Protein AF-A0A8D8MG11-F1 (afdb_monomer_lite)

Secondary structure (DSSP, 8-state):
---------------------------------------PPP---TTT--SS---GGG-HHHHHS-HHHHHHHHHHTT--TTT--SSS-GGG-SS-SB-TTTS-B-

Sequence (106 aa):
MQSAEQDSRVSTVRTQQASSSGYNRQSRGAYSTQAFMSNEKPVSCPVCHKPDRHPIYTCEKFIQMSVTNRHDFASQKKLCFSCLSTSHSVKQCPSTGVCFKCGGKH

Radius of gyration: 29.69 Å; chains: 1; bounding box: 37×41×91 Å

pLDDT: mean 73.03, std 18.51, range [33.34, 94.25]

Structure (mmCIF, N/CA/C/O backbone):
data_AF-A0A8D8MG11-F1
#
_entry.id   AF-A0A8D8MG11-F1
#
loop_
_atom_site.group_PDB
_atom_site.id
_atom_site.type_symbol
_atom_site.label_atom_id
_atom_site.label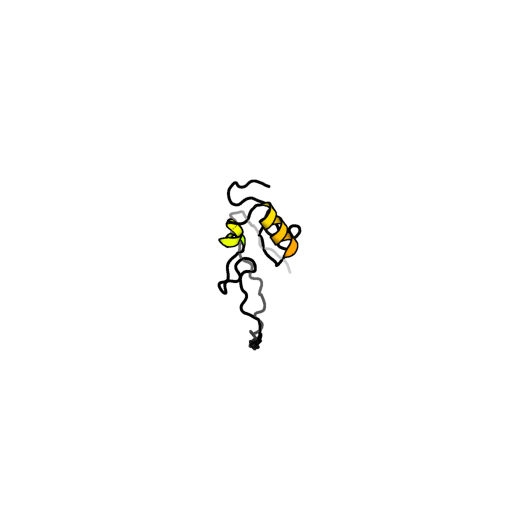_alt_id
_atom_site.label_comp_id
_atom_site.label_asym_id
_atom_site.label_entity_id
_atom_site.label_seq_id
_atom_site.pdbx_PDB_ins_code
_atom_site.Cartn_x
_atom_site.Cartn_y
_atom_site.Cartn_z
_atom_site.occupancy
_atom_site.B_iso_or_equiv
_atom_site.auth_seq_id
_atom_site.auth_comp_id
_atom_site.auth_asym_id
_atom_site.auth_atom_id
_atom_site.pdbx_PDB_model_num
ATOM 1 N N . MET A 1 1 ? 23.627 12.289 -81.367 1.00 48.53 1 MET A N 1
ATOM 2 C CA . MET A 1 1 ? 23.495 13.574 -80.650 1.00 48.53 1 MET A CA 1
ATOM 3 C C . MET A 1 1 ? 22.047 14.027 -80.777 1.00 48.53 1 MET A C 1
ATOM 5 O O . MET A 1 1 ? 21.535 13.920 -81.879 1.00 48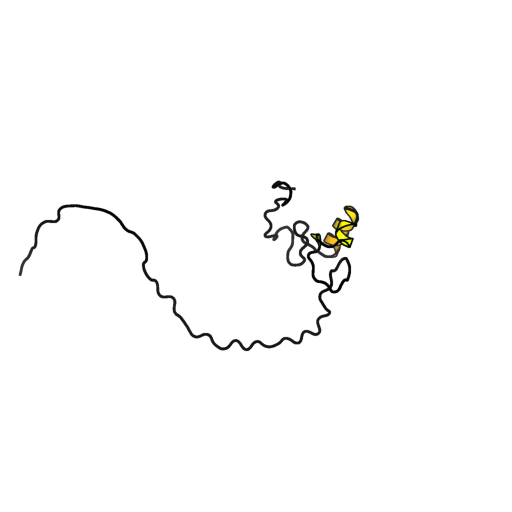.53 1 MET A O 1
ATOM 9 N N . GLN A 1 2 ? 21.462 14.491 -79.661 1.00 37.53 2 GLN A N 1
ATOM 10 C CA . GLN A 1 2 ? 20.187 15.233 -79.502 1.00 37.53 2 GLN A CA 1
ATOM 11 C C . GLN A 1 2 ? 18.876 14.437 -79.740 1.00 37.53 2 GLN A C 1
ATOM 13 O O . GLN A 1 2 ? 18.684 13.897 -80.818 1.00 37.53 2 GLN A O 1
ATOM 18 N N . SER A 1 3 ? 18.058 14.143 -78.708 1.00 38.62 3 SER A N 1
ATOM 19 C CA . SER A 1 3 ? 17.080 15.009 -77.976 1.00 38.62 3 SER A CA 1
ATOM 20 C C . SER A 1 3 ? 15.798 15.244 -78.807 1.00 38.62 3 SER A C 1
ATOM 22 O O . SER A 1 3 ? 15.925 15.498 -79.992 1.00 38.62 3 SER A O 1
ATOM 24 N N . ALA A 1 4 ? 14.544 15.236 -78.335 1.00 42.34 4 ALA A N 1
ATOM 25 C CA . ALA A 1 4 ? 13.907 15.180 -77.017 1.00 42.34 4 ALA A CA 1
ATOM 26 C C . ALA A 1 4 ? 12.418 14.784 -77.201 1.00 42.34 4 ALA A C 1
ATOM 28 O O . ALA A 1 4 ? 11.809 15.148 -78.206 1.00 42.34 4 ALA A O 1
ATOM 29 N N . GLU A 1 5 ? 11.828 14.087 -76.230 1.00 43.22 5 GLU A N 1
ATOM 30 C CA . GLU A 1 5 ? 10.398 13.746 -76.182 1.00 43.22 5 GLU A CA 1
ATOM 31 C C . GLU A 1 5 ? 9.630 14.821 -75.391 1.00 43.22 5 GLU A C 1
ATOM 33 O O . GLU A 1 5 ? 10.111 15.310 -74.367 1.00 43.22 5 GLU A O 1
ATOM 38 N N . GLN A 1 6 ? 8.462 15.223 -75.902 1.00 42.31 6 GLN A N 1
ATOM 39 C CA . GLN A 1 6 ? 7.635 16.327 -75.409 1.00 42.31 6 GLN A CA 1
ATOM 40 C C . GLN A 1 6 ? 6.372 15.850 -74.668 1.00 42.31 6 GLN A C 1
ATOM 42 O O . GLN A 1 6 ? 5.776 14.838 -75.017 1.00 42.31 6 GLN A O 1
ATOM 47 N N . ASP A 1 7 ? 5.939 16.719 -73.749 1.00 34.72 7 ASP A N 1
ATOM 48 C CA . ASP A 1 7 ? 4.571 16.990 -73.276 1.00 34.72 7 ASP A CA 1
ATOM 49 C C . ASP A 1 7 ? 3.928 16.072 -72.216 1.00 34.72 7 ASP A C 1
ATOM 51 O O . ASP A 1 7 ? 3.358 15.017 -72.481 1.00 34.72 7 ASP A O 1
ATOM 55 N N . SER A 1 8 ? 3.946 16.569 -70.973 1.00 33.34 8 SER A N 1
ATOM 56 C CA . SER A 1 8 ? 3.174 16.068 -69.837 1.00 33.34 8 SER A CA 1
ATOM 57 C C . SER A 1 8 ? 1.983 16.988 -69.538 1.00 33.34 8 SER A C 1
ATOM 59 O O . SER A 1 8 ? 2.178 18.142 -69.140 1.00 33.34 8 SER A O 1
ATOM 61 N N . ARG A 1 9 ? 0.755 16.456 -69.603 1.00 45.09 9 ARG A N 1
ATOM 62 C CA . ARG A 1 9 ? -0.452 17.082 -69.036 1.00 45.09 9 ARG A CA 1
ATOM 63 C C . ARG A 1 9 ? -1.123 16.183 -67.986 1.00 45.09 9 ARG A C 1
ATOM 65 O O . ARG A 1 9 ? -1.825 15.241 -68.311 1.00 45.09 9 ARG A O 1
ATOM 72 N N . VAL A 1 10 ? -0.861 16.553 -66.729 1.00 37.59 10 VAL A N 1
ATOM 73 C CA . VAL A 1 10 ? -1.781 16.749 -65.584 1.00 37.59 10 VAL A CA 1
ATOM 74 C C . VAL A 1 10 ? -2.705 15.603 -65.102 1.00 37.59 10 VAL A C 1
ATOM 76 O O . VAL A 1 10 ? -3.715 15.294 -65.716 1.00 37.59 10 VAL A O 1
ATOM 79 N N . SER A 1 11 ? -2.410 15.193 -63.853 1.00 40.44 11 SER A N 1
ATOM 80 C CA . SER A 1 11 ? -3.288 14.789 -62.726 1.00 40.44 11 SER A CA 1
ATOM 81 C C . SER A 1 11 ? -4.092 13.482 -62.844 1.00 40.44 11 SER A C 1
ATOM 83 O O . SER A 1 11 ? -4.769 13.221 -63.821 1.00 40.44 11 SER A O 1
ATOM 85 N N . THR A 1 12 ? -4.188 12.635 -61.813 1.00 43.25 12 THR A N 1
ATOM 86 C CA . THR A 1 12 ? -4.605 12.984 -60.444 1.00 43.25 12 THR A CA 1
ATOM 87 C C . THR A 1 12 ? -4.350 11.811 -59.469 1.00 43.25 12 THR A C 1
ATOM 89 O O . THR A 1 12 ? -4.319 10.655 -59.871 1.00 43.25 12 THR A O 1
ATOM 92 N N . VAL A 1 13 ? -4.273 12.167 -58.180 1.00 43.56 13 VAL A N 1
ATOM 93 C CA . VAL A 1 13 ? -4.522 11.423 -56.920 1.00 43.56 13 VAL A CA 1
ATOM 94 C C . VAL A 1 13 ? -3.541 10.362 -56.379 1.00 43.56 13 VAL A C 1
ATOM 96 O O . VAL A 1 13 ? -3.490 9.209 -56.782 1.00 43.56 13 VAL A O 1
ATOM 99 N N . ARG A 1 14 ? -2.877 10.803 -55.295 1.00 48.44 14 ARG A N 1
ATOM 100 C CA . ARG A 1 14 ? -2.366 10.094 -54.106 1.00 48.44 14 ARG A CA 1
ATOM 101 C C . ARG A 1 14 ? -2.924 8.682 -53.856 1.00 48.44 14 ARG A C 1
ATOM 103 O O . ARG A 1 14 ? -4.106 8.516 -53.578 1.00 48.44 14 ARG A O 1
ATOM 110 N N . THR A 1 15 ? -2.011 7.739 -53.637 1.00 46.69 15 THR A N 1
ATOM 111 C CA . THR A 1 15 ? -2.093 6.791 -52.514 1.00 46.69 15 THR A CA 1
ATOM 112 C C . THR A 1 15 ? -0.693 6.640 -51.931 1.00 46.69 15 THR A C 1
ATOM 114 O O . THR A 1 15 ? 0.237 6.199 -52.595 1.00 46.69 15 THR A O 1
ATOM 117 N N . GLN A 1 16 ? -0.531 7.104 -50.696 1.00 57.00 16 GLN A N 1
ATOM 118 C CA . GLN A 1 16 ? 0.656 6.861 -49.886 1.00 57.00 16 GLN A CA 1
ATOM 119 C C . GLN A 1 16 ? 0.392 5.569 -49.117 1.00 57.00 16 GLN A C 1
ATOM 121 O O . GLN A 1 16 ? -0.617 5.533 -48.416 1.00 57.00 16 GLN A O 1
ATOM 126 N N . GLN A 1 17 ? 1.275 4.568 -49.213 1.00 47.66 17 GLN A N 1
ATOM 127 C CA . GLN A 1 17 ? 1.890 3.878 -48.062 1.00 47.66 17 GLN A CA 1
ATOM 128 C C . GLN A 1 17 ? 2.614 2.577 -48.454 1.00 47.66 17 GLN A C 1
ATOM 130 O O . GLN A 1 17 ? 2.178 1.847 -49.336 1.00 47.66 17 GLN A O 1
ATOM 135 N N . ALA A 1 18 ? 3.666 2.303 -47.669 1.00 47.00 18 ALA A N 1
ATOM 136 C CA . ALA A 1 18 ? 4.423 1.059 -47.491 1.00 47.00 18 ALA A CA 1
ATOM 137 C C . ALA A 1 18 ? 5.759 0.938 -48.250 1.00 47.00 18 ALA A C 1
ATOM 139 O O . ALA A 1 18 ? 5.940 0.085 -49.112 1.00 47.00 18 ALA A O 1
ATOM 140 N N . SER A 1 19 ? 6.748 1.736 -47.831 1.00 50.34 19 SER A N 1
ATOM 141 C CA . SER A 1 19 ? 8.159 1.426 -48.082 1.00 50.34 19 SER A CA 1
ATOM 142 C C . SER A 1 19 ? 8.646 0.406 -47.055 1.00 50.34 19 SER A C 1
ATOM 144 O O . SER A 1 19 ? 8.778 0.688 -45.865 1.00 50.34 19 SER A O 1
ATOM 146 N N . SER A 1 20 ? 8.890 -0.798 -47.552 1.00 56.06 20 SER A N 1
ATOM 147 C CA . SER A 1 20 ? 9.612 -1.892 -46.919 1.00 56.06 20 SER A CA 1
ATOM 148 C C . SER A 1 20 ? 11.019 -1.466 -46.488 1.00 56.06 20 SER A C 1
ATOM 150 O O . SER A 1 20 ? 11.896 -1.286 -47.332 1.00 56.06 20 SER A O 1
ATOM 152 N N . SER A 1 21 ? 11.254 -1.377 -45.181 1.00 52.97 21 SER A N 1
ATOM 153 C CA . SER A 1 21 ? 12.605 -1.332 -44.617 1.00 52.97 21 SER A CA 1
ATOM 154 C C . SER A 1 21 ? 12.912 -2.692 -44.008 1.00 52.97 21 SER A C 1
ATOM 156 O O . SER A 1 21 ? 12.257 -3.130 -43.067 1.00 52.97 21 SER A O 1
ATOM 158 N N . GLY A 1 22 ? 13.871 -3.394 -44.609 1.00 51.53 22 GLY A N 1
ATOM 159 C CA . GLY A 1 22 ? 14.318 -4.708 -44.171 1.00 51.53 22 GLY A CA 1
ATOM 160 C C . GLY A 1 22 ? 14.915 -4.656 -42.768 1.00 51.53 22 GLY A C 1
ATOM 161 O O . GLY A 1 22 ? 15.941 -4.020 -42.542 1.00 51.53 22 GLY A O 1
ATOM 162 N N . TYR A 1 23 ? 14.294 -5.379 -41.838 1.00 40.72 23 TYR A N 1
ATOM 163 C CA . TYR A 1 23 ? 14.887 -5.692 -40.544 1.00 40.72 23 TYR A CA 1
ATOM 164 C C . TYR A 1 23 ? 15.470 -7.098 -40.625 1.00 40.72 23 TYR A C 1
ATOM 166 O O . TYR A 1 23 ? 14.764 -8.092 -40.804 1.00 40.72 23 TYR A O 1
ATOM 174 N N . ASN A 1 24 ? 16.793 -7.137 -40.548 1.00 55.62 24 ASN A N 1
ATOM 175 C CA . ASN A 1 24 ? 17.643 -8.311 -40.516 1.00 55.62 24 ASN A CA 1
ATOM 176 C C . ASN A 1 24 ? 17.105 -9.370 -39.524 1.00 55.62 24 ASN A C 1
ATOM 178 O O . ASN A 1 24 ? 17.092 -9.155 -38.312 1.00 55.62 24 ASN A O 1
ATOM 182 N N . ARG A 1 25 ? 16.632 -10.515 -40.038 1.00 51.25 25 ARG A N 1
ATOM 183 C CA . ARG A 1 25 ? 16.295 -11.703 -39.235 1.00 51.25 25 ARG A CA 1
ATOM 184 C C . ARG A 1 25 ? 17.567 -12.515 -38.993 1.00 51.25 25 ARG A C 1
ATOM 186 O O . ARG A 1 25 ? 17.827 -13.495 -39.686 1.00 51.25 25 ARG A O 1
ATOM 193 N N . GLN A 1 26 ? 18.335 -12.127 -37.983 1.00 59.34 26 GLN A N 1
ATOM 194 C CA . GLN A 1 26 ? 19.393 -12.969 -37.432 1.00 59.34 26 GLN A CA 1
ATOM 195 C C . GLN A 1 26 ? 18.796 -13.968 -36.431 1.00 59.34 26 GLN A C 1
ATOM 197 O O . GLN A 1 26 ? 18.297 -13.610 -35.368 1.00 59.34 26 GLN A O 1
ATOM 202 N N . SER A 1 27 ? 18.790 -15.229 -36.870 1.00 58.59 27 SER A N 1
ATOM 203 C CA . SER A 1 27 ? 18.851 -16.484 -36.107 1.00 58.59 27 SER A CA 1
ATOM 204 C C . SER A 1 27 ? 18.547 -16.416 -34.603 1.00 58.59 27 SER A C 1
ATOM 206 O O . SER A 1 27 ? 19.368 -15.962 -33.806 1.00 58.59 27 SER A O 1
ATOM 208 N N . ARG A 1 28 ? 17.412 -17.005 -34.201 1.00 55.47 28 ARG A N 1
ATOM 209 C CA . ARG A 1 28 ? 17.139 -17.379 -32.806 1.00 55.47 28 ARG A CA 1
ATOM 210 C C . ARG A 1 28 ? 18.155 -18.432 -32.357 1.00 55.47 28 ARG A C 1
ATOM 212 O O . ARG A 1 28 ? 17.951 -19.621 -32.580 1.00 55.47 28 ARG A O 1
ATOM 219 N N . GLY A 1 29 ? 19.244 -17.982 -31.740 1.00 53.44 29 GLY A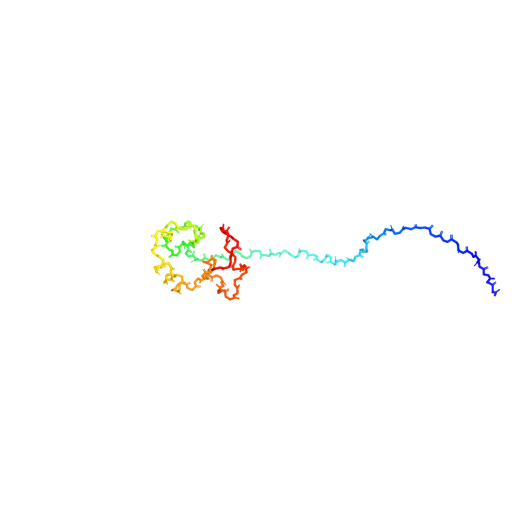 N 1
ATOM 220 C CA . GLY A 1 29 ? 20.093 -18.837 -30.919 1.00 53.44 29 GLY A CA 1
ATOM 221 C C . GLY A 1 29 ? 19.246 -19.458 -29.810 1.00 53.44 29 GLY A C 1
ATOM 222 O O . GLY A 1 29 ? 18.402 -18.781 -29.219 1.00 53.44 29 GLY A O 1
ATOM 223 N N . ALA A 1 30 ? 19.427 -20.756 -29.580 1.00 61.38 30 ALA A N 1
ATOM 224 C CA . ALA A 1 30 ? 18.775 -21.482 -28.504 1.00 61.38 30 ALA A CA 1
ATOM 225 C C . ALA A 1 30 ? 19.100 -20.791 -27.175 1.00 61.38 30 ALA A C 1
ATOM 227 O O . ALA A 1 30 ? 20.229 -20.849 -26.687 1.00 61.38 30 ALA A O 1
ATOM 228 N N . TYR A 1 31 ? 18.118 -20.097 -26.605 1.00 58.97 31 TYR A N 1
ATOM 229 C CA . TYR A 1 31 ? 18.221 -19.614 -25.243 1.00 58.97 31 TYR A CA 1
ATOM 230 C C . TYR A 1 31 ? 18.217 -20.863 -24.360 1.00 58.97 31 TYR A C 1
ATOM 232 O O . TYR A 1 31 ? 17.219 -21.569 -24.238 1.00 58.97 31 TYR A O 1
ATOM 240 N N . SER A 1 32 ? 19.372 -21.198 -23.798 1.00 65.81 32 SER A N 1
ATOM 241 C CA . SER A 1 32 ? 19.425 -22.176 -22.723 1.00 65.81 32 SER A CA 1
ATOM 242 C C . SER A 1 32 ? 18.705 -21.543 -21.535 1.00 65.81 32 SER A C 1
ATOM 244 O O . SER A 1 32 ? 19.239 -20.640 -20.890 1.00 65.81 32 SER A O 1
ATOM 246 N N . THR A 1 33 ? 17.454 -21.939 -21.291 1.00 66.56 33 THR A N 1
ATOM 247 C CA . THR A 1 33 ? 16.758 -21.632 -20.038 1.00 66.56 33 THR A CA 1
ATOM 248 C C . THR A 1 33 ? 17.497 -22.356 -18.926 1.00 66.56 33 THR A C 1
ATOM 250 O O . THR A 1 33 ? 17.224 -23.519 -18.637 1.00 66.56 33 THR A O 1
ATOM 253 N N . GLN A 1 34 ? 18.468 -21.678 -18.319 1.00 68.50 34 GLN A N 1
ATOM 254 C CA . GLN A 1 34 ? 19.045 -22.125 -17.063 1.00 68.50 34 GLN A CA 1
ATOM 255 C C . GLN A 1 34 ? 17.937 -22.065 -16.011 1.00 68.50 34 GLN A C 1
ATOM 257 O O . GLN A 1 34 ? 17.418 -20.995 -15.691 1.00 68.50 34 GLN A O 1
ATOM 262 N N . ALA A 1 35 ? 17.520 -23.230 -15.522 1.00 64.56 35 ALA A N 1
ATOM 263 C CA . ALA A 1 35 ? 16.589 -23.322 -14.413 1.00 64.56 35 ALA A CA 1
ATOM 264 C C . ALA A 1 35 ? 17.323 -22.873 -13.145 1.00 64.56 35 ALA A C 1
ATOM 266 O O . ALA A 1 35 ? 18.097 -23.632 -12.562 1.00 64.56 35 ALA A O 1
ATOM 267 N N . PHE A 1 36 ? 17.110 -21.623 -12.730 1.00 70.69 36 PHE A N 1
ATOM 268 C CA . PHE A 1 36 ? 17.522 -21.175 -11.407 1.00 70.69 36 PHE A CA 1
ATOM 269 C C . PHE A 1 36 ? 16.695 -21.954 -10.383 1.00 70.69 36 PHE A C 1
ATOM 271 O O . PHE A 1 36 ? 15.504 -21.709 -10.202 1.00 70.69 36 PHE A O 1
ATOM 278 N N . MET A 1 37 ? 17.319 -22.943 -9.744 1.00 62.75 37 MET A N 1
ATOM 279 C CA . MET A 1 37 ? 16.775 -23.609 -8.563 1.00 62.75 37 MET A CA 1
ATOM 280 C C . MET A 1 37 ? 16.875 -22.627 -7.394 1.00 62.75 37 MET A C 1
ATOM 282 O O . MET A 1 37 ? 17.772 -22.712 -6.555 1.00 62.75 37 MET A O 1
ATOM 286 N N . SER A 1 38 ? 15.997 -21.629 -7.375 1.00 64.25 38 SER A N 1
ATOM 287 C CA . SER A 1 38 ? 15.893 -20.713 -6.254 1.00 64.25 38 SER A CA 1
ATOM 288 C C . SER A 1 38 ? 15.325 -21.470 -5.058 1.00 64.25 38 SER A C 1
ATOM 290 O O . SER A 1 38 ? 14.161 -21.866 -5.058 1.00 64.25 38 SER A O 1
ATOM 292 N N . ASN A 1 39 ? 16.115 -21.615 -3.993 1.00 65.00 39 ASN A N 1
ATOM 293 C CA . ASN A 1 39 ? 15.614 -22.013 -2.673 1.00 65.00 39 ASN A CA 1
ATOM 294 C C . ASN A 1 39 ? 14.842 -20.847 -2.011 1.00 65.00 39 ASN A C 1
ATOM 296 O O . ASN A 1 39 ? 15.031 -20.524 -0.836 1.00 65.00 39 ASN A O 1
ATOM 300 N N . GLU A 1 40 ? 14.042 -20.130 -2.803 1.00 66.31 40 GLU A N 1
ATOM 301 C CA . GLU A 1 40 ? 13.289 -18.969 -2.365 1.00 66.31 40 GLU A CA 1
ATOM 302 C C . GLU A 1 40 ? 12.026 -19.444 -1.651 1.00 66.31 40 GLU A C 1
ATOM 304 O O . GLU A 1 40 ? 11.238 -20.233 -2.176 1.00 66.31 40 GLU A O 1
ATOM 309 N N . LYS A 1 41 ? 11.845 -18.981 -0.407 1.00 67.06 41 LYS A N 1
ATOM 310 C CA . LYS A 1 41 ? 10.601 -19.200 0.333 1.00 67.06 41 LYS A CA 1
ATOM 311 C C . LYS A 1 41 ? 9.438 -18.774 -0.573 1.00 67.06 41 LYS A C 1
ATOM 313 O O . LYS A 1 41 ? 9.556 -17.730 -1.222 1.00 67.06 41 LYS A O 1
ATOM 318 N N . PRO A 1 42 ? 8.327 -19.533 -0.615 1.00 65.12 42 PRO A N 1
ATOM 319 C CA . PRO A 1 42 ? 7.175 -19.152 -1.420 1.00 65.12 42 PRO A CA 1
ATOM 320 C C . PRO A 1 42 ? 6.811 -17.701 -1.102 1.00 65.12 42 PRO A C 1
ATOM 322 O O . PRO A 1 42 ? 6.705 -17.332 0.070 1.00 65.12 42 PRO A O 1
ATOM 325 N N . VAL A 1 43 ? 6.697 -16.865 -2.138 1.00 73.56 43 VAL A N 1
ATOM 326 C CA . VAL A 1 43 ? 6.417 -15.431 -1.990 1.00 73.56 43 VAL A CA 1
ATOM 327 C C . VAL A 1 43 ? 5.022 -15.274 -1.395 1.00 73.56 43 VAL A C 1
ATOM 329 O O . VAL A 1 43 ? 4.020 -15.277 -2.103 1.00 73.56 43 VAL A O 1
ATOM 332 N N . SER A 1 44 ? 4.970 -15.178 -0.072 1.00 83.69 44 SER A N 1
ATOM 333 C CA . SER A 1 44 ? 3.751 -14.975 0.700 1.00 83.69 44 SER A CA 1
ATOM 334 C C . SER A 1 44 ? 3.389 -13.495 0.757 1.00 83.69 44 SER A C 1
ATOM 336 O O . SER A 1 44 ? 4.277 -12.636 0.780 1.00 83.69 44 SER A O 1
ATOM 338 N N . CYS A 1 45 ? 2.100 -13.183 0.882 1.00 87.44 45 CYS A N 1
ATOM 339 C CA . CYS A 1 45 ? 1.661 -11.809 1.121 1.00 87.44 45 CYS A CA 1
ATOM 340 C C . CYS A 1 45 ? 2.289 -11.248 2.417 1.00 87.44 45 CYS A C 1
ATOM 342 O O . CYS A 1 45 ? 2.169 -11.876 3.471 1.00 87.44 45 CYS A O 1
ATOM 344 N N . PRO A 1 46 ? 2.910 -10.052 2.396 1.00 84.81 46 PRO A N 1
ATOM 345 C CA . PRO A 1 46 ? 3.609 -9.505 3.559 1.00 84.81 46 PRO A CA 1
ATOM 346 C C . PRO A 1 46 ? 2.671 -9.038 4.683 1.00 84.81 46 PRO A C 1
ATOM 348 O O . PRO A 1 46 ? 3.157 -8.729 5.767 1.00 84.81 46 PRO A O 1
ATOM 351 N N . VAL A 1 47 ? 1.358 -8.956 4.422 1.00 90.12 47 VAL A N 1
ATOM 352 C CA . VAL A 1 47 ? 0.336 -8.551 5.404 1.00 90.12 47 VAL A CA 1
ATOM 353 C C . VAL A 1 47 ? -0.313 -9.766 6.060 1.00 90.12 47 VAL A C 1
ATOM 355 O O . VAL A 1 47 ? -0.434 -9.835 7.280 1.00 90.12 47 VAL A O 1
ATOM 358 N N . CYS A 1 48 ? -0.793 -10.721 5.255 1.00 90.25 48 CYS A N 1
ATOM 359 C CA . CYS A 1 48 ? -1.549 -11.859 5.775 1.00 90.25 48 CYS A CA 1
ATOM 360 C C . CYS A 1 48 ? -0.731 -13.139 5.921 1.00 90.25 48 CYS A C 1
ATOM 362 O O . CYS A 1 48 ? -1.243 -14.091 6.507 1.00 90.25 48 CYS A O 1
ATOM 364 N N . HIS A 1 49 ? 0.508 -13.152 5.417 1.00 87.50 49 HIS A N 1
ATOM 365 C CA . HIS A 1 49 ? 1.429 -14.290 5.432 1.00 87.50 49 HIS A CA 1
ATOM 366 C C . HIS A 1 49 ? 0.843 -15.574 4.825 1.00 87.50 49 HIS A C 1
ATOM 368 O O . HIS A 1 49 ? 1.359 -16.665 5.050 1.00 87.50 49 HIS A O 1
ATOM 374 N N . LYS A 1 50 ? -0.227 -15.448 4.027 1.00 88.38 50 LYS A N 1
ATOM 375 C CA . LYS A 1 50 ? -0.792 -16.555 3.258 1.00 88.38 50 LYS A CA 1
ATOM 376 C C . LYS A 1 50 ? 0.140 -16.880 2.080 1.00 88.38 50 LYS A C 1
ATOM 378 O O . LYS A 1 50 ? 0.738 -15.954 1.522 1.00 88.38 50 LYS A O 1
ATOM 383 N N . PRO A 1 51 ? 0.246 -18.163 1.689 1.00 84.56 51 PRO A N 1
ATOM 384 C CA . PRO A 1 51 ? 1.078 -18.593 0.563 1.00 84.56 51 PRO A CA 1
ATOM 385 C C . PRO A 1 51 ? 0.530 -18.139 -0.798 1.00 84.56 51 PRO A C 1
ATOM 387 O O . PRO A 1 51 ? 1.243 -18.198 -1.793 1.00 84.56 51 PRO A O 1
ATOM 390 N N . ASP A 1 52 ? -0.725 -17.687 -0.842 1.00 84.31 52 ASP A N 1
ATOM 391 C CA . ASP A 1 52 ? -1.356 -17.178 -2.051 1.00 84.31 52 ASP A CA 1
ATOM 392 C C . ASP A 1 52 ? -0.823 -15.790 -2.444 1.00 84.31 52 ASP A C 1
ATOM 394 O O . ASP A 1 52 ? -0.708 -14.883 -1.605 1.00 84.31 52 ASP A O 1
ATOM 398 N N . ARG A 1 53 ? -0.522 -15.616 -3.735 1.00 83.69 53 ARG A N 1
ATOM 399 C CA . ARG A 1 53 ? -0.005 -14.356 -4.277 1.00 83.69 53 ARG A CA 1
ATOM 400 C C . ARG A 1 53 ? -1.167 -13.462 -4.670 1.00 83.69 53 ARG A C 1
ATOM 402 O O . ARG A 1 53 ? -1.892 -13.754 -5.612 1.00 83.69 53 ARG A O 1
ATOM 409 N N . HIS A 1 54 ? -1.280 -12.321 -4.004 1.00 88.19 54 HIS A N 1
ATOM 410 C CA . HIS A 1 54 ? -2.258 -11.301 -4.358 1.00 88.19 54 HIS A CA 1
ATOM 411 C C . HIS A 1 54 ? -1.697 -9.890 -4.154 1.00 88.19 54 HIS A C 1
ATOM 413 O O . HIS A 1 54 ? -0.796 -9.690 -3.329 1.00 88.19 54 HIS A O 1
ATOM 419 N N . PRO A 1 55 ? -2.225 -8.894 -4.885 1.00 86.38 55 PRO A N 1
ATOM 420 C CA . PRO A 1 55 ? -1.905 -7.498 -4.637 1.00 86.38 55 PRO A CA 1
ATOM 421 C C . PRO A 1 55 ? -2.299 -7.063 -3.221 1.00 86.38 55 PRO A C 1
ATOM 423 O O . PRO A 1 55 ? -3.342 -7.445 -2.697 1.00 86.38 55 PRO A O 1
ATOM 426 N N . ILE A 1 56 ? -1.498 -6.199 -2.596 1.00 89.25 56 ILE A N 1
ATOM 427 C CA . ILE A 1 56 ? -1.748 -5.756 -1.212 1.00 89.25 56 ILE A CA 1
ATOM 428 C C . ILE A 1 56 ? -3.092 -5.020 -1.088 1.00 89.25 56 ILE A C 1
ATOM 430 O O . ILE A 1 56 ? -3.781 -5.177 -0.082 1.00 89.25 56 ILE A O 1
ATOM 434 N N . TYR A 1 57 ? -3.514 -4.292 -2.126 1.00 86.00 57 TYR A N 1
ATOM 435 C CA . TYR A 1 57 ? -4.803 -3.594 -2.140 1.00 86.00 57 TYR A CA 1
ATOM 436 C C . TYR A 1 57 ? -6.024 -4.531 -2.150 1.00 86.00 57 TYR A C 1
ATOM 438 O O . TYR A 1 57 ? -7.114 -4.074 -1.818 1.00 86.00 57 TYR A O 1
ATOM 446 N N . THR A 1 58 ? -5.869 -5.816 -2.500 1.00 89.56 58 THR A N 1
ATOM 447 C CA . THR A 1 58 ? -6.943 -6.826 -2.408 1.00 89.56 58 THR A CA 1
ATOM 448 C C . THR A 1 58 ? -6.836 -7.687 -1.150 1.00 89.56 58 THR A C 1
ATOM 450 O O . THR A 1 58 ? -7.684 -8.545 -0.921 1.00 89.56 58 THR A O 1
ATOM 453 N N . CYS A 1 59 ? -5.796 -7.500 -0.331 1.00 92.19 59 CYS A N 1
ATOM 454 C CA . CYS A 1 59 ? -5.604 -8.286 0.880 1.00 92.19 59 CYS A CA 1
ATOM 455 C C . CYS A 1 59 ? -6.651 -7.908 1.933 1.00 92.19 59 CYS A C 1
ATOM 457 O O . CYS A 1 59 ? -6.666 -6.787 2.434 1.00 92.19 59 CYS A O 1
ATOM 459 N N . GLU A 1 60 ? -7.481 -8.867 2.334 1.00 92.88 60 GLU A N 1
ATOM 460 C CA . GLU A 1 60 ? -8.547 -8.654 3.317 1.00 92.88 60 GLU A CA 1
ATOM 461 C C . GLU A 1 60 ? -8.019 -8.112 4.657 1.00 92.88 60 GLU A C 1
ATOM 463 O O . GLU A 1 60 ? -8.528 -7.113 5.161 1.00 92.88 60 GLU A O 1
ATOM 468 N N . LYS A 1 61 ? -6.926 -8.689 5.187 1.00 92.81 61 LYS A N 1
ATOM 469 C CA . LYS A 1 61 ? -6.275 -8.176 6.406 1.00 92.81 61 LYS A CA 1
ATOM 470 C C . LYS A 1 61 ? -5.807 -6.732 6.237 1.00 92.81 61 LYS A C 1
ATOM 472 O O . LYS A 1 61 ? -5.916 -5.957 7.175 1.00 92.81 61 LYS A O 1
ATOM 477 N N . PHE A 1 62 ? -5.300 -6.365 5.059 1.00 92.75 62 PHE A N 1
ATOM 478 C CA . PHE A 1 62 ? -4.862 -4.995 4.797 1.00 92.75 62 PHE A CA 1
ATOM 479 C C . PHE A 1 62 ? -6.048 -4.028 4.748 1.00 92.75 62 PHE A C 1
ATOM 481 O O . PHE A 1 62 ? -5.972 -2.932 5.293 1.00 92.75 62 PHE A O 1
ATOM 488 N N . ILE A 1 63 ? -7.160 -4.435 4.132 1.00 91.62 63 ILE A N 1
ATOM 489 C CA . ILE A 1 63 ? -8.379 -3.622 4.031 1.00 91.62 63 ILE A CA 1
ATOM 490 C C . ILE A 1 63 ? -9.017 -3.404 5.412 1.00 91.62 63 ILE A C 1
ATOM 492 O O . ILE A 1 63 ? -9.517 -2.311 5.670 1.00 91.62 63 ILE A O 1
ATOM 496 N N . GLN A 1 64 ? -8.955 -4.407 6.294 1.00 93.75 64 GLN A N 1
ATOM 497 C CA . GLN A 1 64 ? -9.465 -4.343 7.670 1.00 93.75 64 GLN A CA 1
ATOM 498 C C . GLN A 1 64 ? -8.594 -3.496 8.619 1.00 93.75 64 GLN A C 1
ATOM 500 O O . GLN A 1 64 ? -9.065 -3.090 9.680 1.00 93.75 64 GLN A O 1
ATOM 505 N N . MET A 1 65 ? -7.333 -3.211 8.274 1.00 92.31 65 MET A N 1
ATOM 506 C CA . MET A 1 65 ? -6.461 -2.358 9.090 1.00 92.31 65 MET A CA 1
ATOM 507 C C . MET A 1 65 ? -6.922 -0.892 9.074 1.00 92.31 65 MET A C 1
ATOM 509 O O . MET A 1 65 ? -7.408 -0.375 8.066 1.00 92.31 65 MET A O 1
ATOM 513 N N . SER A 1 66 ? -6.699 -0.188 10.189 1.00 94.25 66 SER A N 1
ATOM 514 C CA . SER A 1 66 ? -6.938 1.256 10.276 1.00 94.25 66 SER A CA 1
ATOM 515 C C . SER A 1 66 ? -6.064 2.031 9.281 1.00 94.25 66 SER A C 1
ATOM 517 O O . SER A 1 66 ? -5.012 1.560 8.848 1.00 94.25 66 SER A O 1
ATOM 519 N N . VAL A 1 67 ? -6.482 3.248 8.918 1.00 91.62 67 VAL A N 1
ATOM 520 C CA . VAL A 1 67 ? -5.71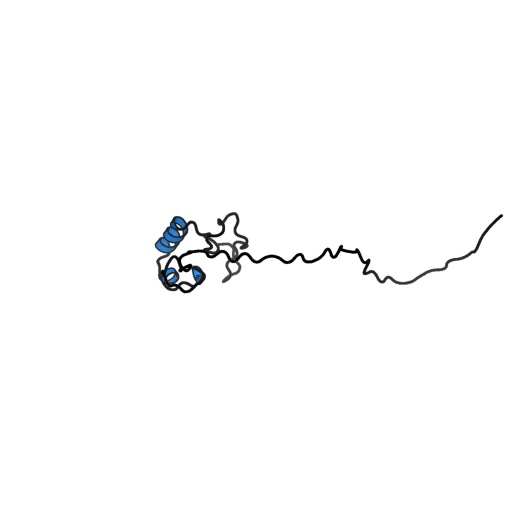9 4.121 8.004 1.00 91.62 67 VAL A CA 1
ATOM 521 C C . VAL A 1 67 ? -4.290 4.341 8.509 1.00 91.62 67 VAL A C 1
ATOM 523 O O . VAL A 1 67 ? -3.354 4.177 7.729 1.00 91.62 67 VAL A O 1
ATOM 526 N N . THR A 1 68 ? -4.122 4.617 9.806 1.00 93.81 68 THR A N 1
ATOM 527 C CA . THR A 1 68 ? -2.810 4.770 10.452 1.00 93.81 68 THR A CA 1
ATOM 528 C C . THR A 1 68 ? -1.960 3.515 10.277 1.00 93.81 68 THR A C 1
ATOM 530 O O . THR A 1 68 ? -0.857 3.588 9.744 1.00 93.81 68 THR A O 1
ATOM 533 N N . ASN A 1 69 ? -2.515 2.339 10.588 1.00 93.06 69 ASN A N 1
ATOM 534 C CA . ASN A 1 69 ? -1.785 1.077 10.467 1.00 93.06 69 ASN A CA 1
ATOM 535 C C . ASN A 1 69 ? -1.420 0.755 9.010 1.00 93.06 69 ASN A C 1
ATOM 537 O O . ASN A 1 69 ? -0.355 0.198 8.753 1.00 93.06 69 ASN A O 1
ATOM 541 N N . ARG A 1 70 ? -2.279 1.099 8.041 1.00 93.44 70 ARG A N 1
ATOM 542 C CA . ARG A 1 70 ? -1.976 0.933 6.610 1.00 93.44 70 ARG A CA 1
ATOM 543 C C . ARG A 1 70 ? -0.825 1.830 6.170 1.00 93.44 70 ARG A C 1
ATOM 545 O O . ARG A 1 70 ? 0.054 1.362 5.447 1.00 93.44 70 ARG A O 1
ATOM 552 N N . HIS A 1 71 ? -0.829 3.088 6.606 1.00 91.94 71 HIS A N 1
ATOM 553 C CA . HIS A 1 71 ? 0.237 4.040 6.308 1.00 91.94 71 HIS A CA 1
ATOM 554 C C . HIS A 1 71 ? 1.571 3.585 6.911 1.00 91.94 71 HIS A C 1
ATOM 556 O O . HIS A 1 71 ? 2.574 3.504 6.199 1.00 91.94 71 HIS A O 1
ATOM 562 N N . ASP A 1 72 ? 1.569 3.201 8.187 1.00 94.12 72 ASP A N 1
ATOM 563 C CA . ASP A 1 72 ? 2.765 2.724 8.881 1.00 94.12 72 ASP A CA 1
ATOM 564 C C . ASP A 1 72 ? 3.303 1.446 8.248 1.00 94.12 72 ASP A C 1
ATOM 566 O O . ASP A 1 72 ? 4.503 1.331 8.006 1.00 94.12 72 ASP A O 1
ATOM 570 N N . PHE A 1 73 ? 2.422 0.509 7.894 1.00 92.94 73 PHE A N 1
ATOM 571 C CA . PHE A 1 73 ? 2.819 -0.709 7.198 1.00 92.94 73 PHE A CA 1
ATOM 572 C C . PHE A 1 73 ? 3.444 -0.411 5.830 1.00 92.94 73 PHE A C 1
ATOM 574 O O . PHE A 1 73 ? 4.509 -0.945 5.512 1.00 92.94 73 PHE A O 1
ATOM 581 N N . ALA A 1 74 ? 2.814 0.452 5.025 1.00 91.44 74 ALA A N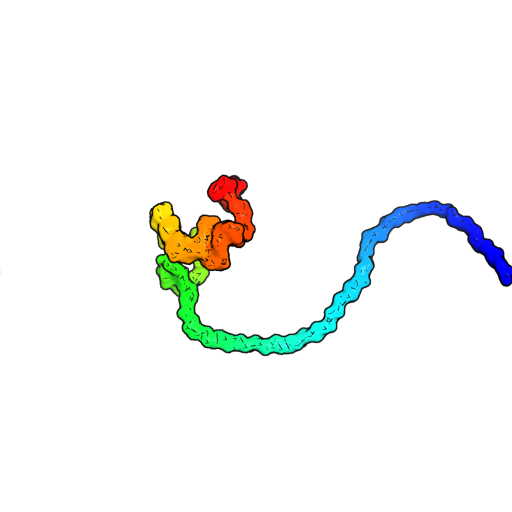 1
ATOM 582 C CA . ALA A 1 74 ? 3.344 0.848 3.724 1.00 91.44 74 ALA A CA 1
ATOM 583 C C . ALA A 1 74 ? 4.710 1.538 3.853 1.00 91.44 74 ALA A C 1
ATOM 585 O O . ALA A 1 74 ? 5.622 1.224 3.089 1.00 91.44 74 ALA A O 1
ATOM 586 N N . SER A 1 75 ? 4.881 2.390 4.866 1.00 91.38 75 SER A N 1
ATOM 587 C CA . SER A 1 75 ? 6.155 3.039 5.185 1.00 91.38 75 SER A CA 1
ATOM 588 C C . SER A 1 75 ? 7.231 2.026 5.603 1.00 91.38 75 SER A C 1
ATOM 590 O O . SER A 1 75 ? 8.304 1.966 4.999 1.00 91.38 75 SER A O 1
ATOM 592 N N . GLN A 1 76 ? 6.925 1.145 6.562 1.00 91.75 76 GLN A N 1
ATOM 593 C CA . GLN A 1 76 ? 7.848 0.119 7.066 1.00 91.75 76 GLN A CA 1
ATOM 594 C C . GLN A 1 76 ? 8.291 -0.862 5.975 1.00 91.75 76 GLN A C 1
ATOM 596 O O . GLN A 1 76 ? 9.454 -1.267 5.926 1.00 91.75 76 GLN A O 1
ATOM 601 N N . LYS A 1 77 ? 7.370 -1.252 5.089 1.00 89.44 77 LYS A N 1
ATOM 602 C CA . LYS A 1 77 ? 7.643 -2.166 3.971 1.00 89.44 77 LYS A CA 1
ATOM 603 C C . LYS A 1 77 ? 8.120 -1.452 2.704 1.00 89.44 77 LYS A C 1
ATOM 605 O O . LYS A 1 77 ? 8.328 -2.126 1.697 1.00 89.44 77 LYS A O 1
ATOM 610 N N . LYS A 1 78 ? 8.327 -0.129 2.754 1.00 90.06 78 LYS A N 1
ATOM 611 C CA . LYS A 1 78 ? 8.776 0.713 1.631 1.00 90.06 78 LYS A CA 1
ATOM 612 C C . LYS A 1 78 ? 7.931 0.512 0.368 1.00 90.06 78 LYS A C 1
ATOM 614 O O . LYS A 1 78 ? 8.455 0.423 -0.740 1.00 90.06 78 LYS A O 1
ATOM 619 N N . LEU A 1 79 ? 6.620 0.412 0.550 1.00 90.44 79 LEU A N 1
ATOM 620 C CA . LEU A 1 79 ? 5.675 0.281 -0.548 1.00 90.44 79 LEU A CA 1
ATOM 621 C C . LEU A 1 79 ? 5.454 1.633 -1.219 1.00 90.44 79 LEU A C 1
ATOM 623 O O . LEU A 1 79 ? 5.468 2.687 -0.582 1.00 90.44 79 LEU A O 1
ATOM 627 N N . CYS A 1 80 ? 5.166 1.601 -2.513 1.00 90.00 80 CYS A N 1
ATOM 628 C CA . CYS A 1 80 ? 4.619 2.750 -3.208 1.00 90.00 80 CYS A CA 1
ATOM 629 C C . CYS A 1 80 ? 3.269 3.132 -2.587 1.00 90.00 80 CYS A C 1
ATOM 631 O O . CYS A 1 80 ? 2.323 2.359 -2.666 1.00 90.00 80 CYS A O 1
ATOM 633 N N . PHE A 1 81 ? 3.131 4.334 -2.029 1.00 88.94 81 PHE A N 1
ATOM 634 C CA . PHE A 1 81 ? 1.854 4.781 -1.455 1.00 88.94 81 PHE A CA 1
ATOM 635 C C . PHE A 1 81 ? 0.718 4.910 -2.485 1.00 88.94 81 PHE A C 1
ATOM 637 O O . PHE A 1 81 ? -0.442 4.892 -2.097 1.00 88.94 81 PHE A O 1
ATOM 644 N N . SER A 1 82 ? 1.028 4.993 -3.786 1.00 86.62 82 SER A N 1
ATOM 645 C CA . SER A 1 82 ? 0.011 5.073 -4.844 1.00 86.62 82 SER A CA 1
ATOM 646 C C . SER A 1 82 ? -0.537 3.699 -5.250 1.00 86.62 82 SER A C 1
ATOM 648 O O . SER A 1 82 ? -1.748 3.522 -5.322 1.00 86.62 82 SER A O 1
ATOM 650 N N . CYS A 1 83 ? 0.330 2.707 -5.492 1.00 86.00 83 CYS A N 1
ATOM 651 C CA . CYS A 1 83 ? -0.090 1.390 -6.005 1.00 86.00 83 CYS A CA 1
ATOM 652 C C . CYS A 1 83 ? 0.195 0.208 -5.061 1.00 86.00 83 CYS A C 1
ATOM 654 O O . CYS A 1 83 ? -0.119 -0.935 -5.388 1.00 86.00 83 CYS A O 1
ATOM 656 N N . LEU A 1 84 ? 0.806 0.467 -3.903 1.00 88.44 84 LEU A N 1
ATOM 657 C CA . LEU A 1 84 ? 1.202 -0.514 -2.885 1.00 88.44 84 LEU A CA 1
ATOM 658 C C . LEU A 1 84 ? 2.166 -1.605 -3.386 1.00 88.44 84 LEU A C 1
ATOM 660 O O . LEU A 1 84 ? 2.251 -2.680 -2.799 1.00 88.44 84 LEU A O 1
ATOM 664 N N . SER A 1 85 ? 2.914 -1.331 -4.458 1.00 85.50 85 SER A N 1
ATOM 665 C CA . SER A 1 85 ? 3.970 -2.211 -4.970 1.00 85.50 85 SER A CA 1
ATOM 666 C C . SER A 1 85 ? 5.293 -2.008 -4.227 1.00 85.50 85 SER A C 1
ATOM 668 O O . SER A 1 85 ? 5.615 -0.894 -3.820 1.00 85.50 85 SER A O 1
ATOM 670 N N . THR A 1 86 ? 6.088 -3.073 -4.101 1.00 85.81 86 THR A N 1
ATOM 671 C CA . THR A 1 86 ? 7.467 -3.042 -3.576 1.00 85.81 86 THR A CA 1
ATOM 672 C C . THR A 1 86 ? 8.505 -2.652 -4.633 1.00 85.81 86 THR A C 1
ATOM 674 O O . THR A 1 86 ? 9.666 -2.438 -4.299 1.00 85.81 86 THR A O 1
ATOM 677 N N . SER A 1 87 ? 8.123 -2.589 -5.914 1.00 87.44 87 SER A N 1
ATOM 678 C CA . SER A 1 87 ? 9.077 -2.447 -7.022 1.00 87.44 87 SER A CA 1
ATOM 679 C C . SER A 1 87 ? 9.611 -1.025 -7.213 1.00 87.44 87 SER A C 1
ATOM 681 O O . SER A 1 87 ? 10.637 -0.856 -7.867 1.00 87.44 87 SER A O 1
ATOM 683 N N . HIS A 1 88 ? 8.907 -0.002 -6.729 1.00 89.62 88 HIS A N 1
ATOM 684 C CA . HIS A 1 88 ? 9.243 1.399 -6.984 1.00 89.62 88 HIS A CA 1
ATOM 685 C C . HIS A 1 88 ? 8.717 2.314 -5.875 1.00 89.62 88 HIS A C 1
ATOM 687 O O . HIS A 1 88 ? 7.830 1.947 -5.107 1.00 89.62 88 HIS A O 1
ATOM 693 N N . SER A 1 89 ? 9.237 3.541 -5.828 1.00 88.81 89 SER A N 1
ATOM 694 C CA . SER A 1 89 ? 8.713 4.611 -4.972 1.00 88.81 89 SER A CA 1
ATOM 695 C C . SER A 1 89 ? 7.598 5.396 -5.671 1.00 88.81 89 SER A C 1
ATOM 697 O O . SER A 1 89 ? 7.484 5.359 -6.894 1.00 88.81 89 SER A O 1
ATOM 699 N N . VAL A 1 90 ? 6.816 6.179 -4.920 1.00 86.94 90 VAL A N 1
ATOM 700 C CA . VAL A 1 90 ? 5.739 7.029 -5.478 1.00 86.94 90 VAL A CA 1
ATOM 701 C C . VAL A 1 90 ? 6.236 7.933 -6.611 1.00 86.94 90 VAL A C 1
ATOM 703 O O . VAL A 1 90 ? 5.546 8.088 -7.611 1.00 86.94 90 VAL A O 1
ATOM 706 N N . LYS A 1 91 ? 7.458 8.470 -6.502 1.00 85.94 91 LYS A N 1
ATOM 707 C CA . LYS A 1 91 ? 8.061 9.355 -7.516 1.00 85.94 91 LYS A CA 1
ATOM 708 C C . LYS A 1 91 ? 8.323 8.663 -8.857 1.00 85.94 91 LYS A C 1
ATOM 710 O O . LYS A 1 91 ? 8.393 9.327 -9.880 1.00 85.94 91 LYS A O 1
ATOM 715 N N . GLN A 1 92 ? 8.502 7.347 -8.834 1.00 87.19 92 GLN A N 1
ATOM 716 C CA . GLN A 1 92 ? 8.753 6.506 -10.007 1.00 87.19 92 GLN A CA 1
ATOM 717 C C . GLN A 1 92 ? 7.541 5.623 -10.316 1.00 87.19 92 GLN A C 1
ATOM 719 O O . GLN A 1 92 ? 7.659 4.634 -11.038 1.00 87.19 92 GLN A O 1
ATOM 724 N N . CYS A 1 93 ? 6.383 5.935 -9.728 1.00 87.94 93 CYS A N 1
ATOM 725 C CA . CYS A 1 93 ? 5.190 5.153 -9.961 1.00 87.94 93 CYS A CA 1
ATOM 726 C C . CYS A 1 93 ? 4.705 5.394 -11.395 1.00 87.94 93 CYS A C 1
ATOM 728 O O . CYS A 1 93 ? 4.456 6.542 -11.757 1.00 87.94 93 CYS A O 1
ATOM 730 N N . PRO A 1 94 ? 4.529 4.337 -12.209 1.00 84.69 94 PRO A N 1
ATOM 731 C CA . PRO A 1 94 ? 3.954 4.473 -13.545 1.00 84.69 94 PRO A CA 1
ATOM 732 C C . PRO A 1 94 ? 2.456 4.807 -13.497 1.00 84.69 94 PRO A C 1
ATOM 734 O O . PRO A 1 94 ? 1.867 5.158 -14.515 1.00 84.69 94 PRO A O 1
ATOM 737 N N . SER A 1 95 ? 1.825 4.687 -12.323 1.00 79.69 95 SER A N 1
ATOM 738 C CA . SER A 1 95 ? 0.441 5.105 -12.125 1.00 79.69 95 SER A CA 1
ATOM 739 C C . SER A 1 95 ? 0.374 6.626 -12.193 1.00 79.69 95 SER A C 1
ATOM 741 O O . SER A 1 95 ? 1.149 7.318 -11.539 1.00 79.69 95 SER A O 1
ATOM 743 N N . THR A 1 96 ? -0.590 7.161 -12.934 1.00 73.38 96 THR A N 1
ATOM 744 C CA . THR A 1 96 ? -0.743 8.602 -13.202 1.00 73.38 96 THR A CA 1
ATOM 745 C C . THR A 1 96 ? -1.136 9.441 -11.976 1.00 73.38 96 THR A C 1
ATOM 747 O O . THR A 1 96 ? -1.441 10.624 -12.115 1.00 73.38 96 THR A O 1
ATOM 750 N N . GLY A 1 97 ? -1.150 8.851 -10.773 1.00 72.12 97 GLY A N 1
ATOM 751 C CA . GLY A 1 97 ? -1.657 9.488 -9.556 1.00 72.12 97 GLY A CA 1
ATOM 752 C C . GLY A 1 97 ? -3.159 9.768 -9.625 1.00 72.12 97 GLY A C 1
ATOM 753 O O . GLY A 1 97 ? -3.642 10.695 -8.983 1.00 72.12 97 GLY A O 1
ATOM 754 N N . VAL A 1 98 ? -3.882 9.009 -10.453 1.00 78.44 98 VAL A N 1
ATOM 755 C CA . VAL A 1 98 ? -5.321 9.152 -10.654 1.00 78.44 98 VAL A CA 1
ATOM 756 C C . VAL A 1 98 ? -6.044 8.032 -9.921 1.00 78.44 98 VAL A C 1
ATOM 758 O O . VAL A 1 98 ? -5.731 6.852 -10.087 1.00 78.44 98 VAL A O 1
ATOM 761 N N . CYS A 1 99 ? -7.031 8.397 -9.114 1.00 72.88 99 CYS A N 1
ATOM 762 C CA . CYS A 1 99 ? -7.865 7.441 -8.412 1.00 72.88 99 CYS A CA 1
ATOM 763 C C . CYS A 1 99 ? -8.719 6.640 -9.398 1.00 72.88 99 CYS A C 1
ATOM 765 O O . CYS A 1 99 ? -9.558 7.203 -10.097 1.00 72.88 99 CYS A O 1
ATOM 767 N N . PHE A 1 100 ? -8.593 5.313 -9.394 1.00 69.00 100 PHE A N 1
ATOM 768 C CA . PHE A 1 100 ? -9.417 4.437 -10.237 1.00 69.00 100 PHE A CA 1
ATOM 769 C C . PHE A 1 100 ? -10.917 4.499 -9.915 1.00 69.00 100 PHE A C 1
ATOM 771 O O . PHE A 1 100 ? -11.732 4.124 -10.751 1.00 69.00 100 PHE A O 1
ATOM 778 N N . LYS A 1 101 ? -11.298 4.965 -8.716 1.00 74.31 101 LYS A N 1
ATOM 779 C CA . LYS A 1 101 ? -12.709 5.104 -8.329 1.00 74.31 101 LYS A CA 1
ATOM 780 C C . LYS A 1 101 ? -13.354 6.396 -8.826 1.00 74.31 101 LYS A C 1
ATOM 782 O O . LYS A 1 101 ? -14.535 6.371 -9.141 1.00 74.31 101 LYS A O 1
ATOM 787 N N . CYS A 1 102 ? -12.626 7.516 -8.847 1.00 83.19 102 CYS A N 1
ATOM 788 C CA . CYS A 1 102 ? -13.219 8.827 -9.149 1.00 83.19 102 CYS A CA 1
ATOM 789 C C . CYS A 1 102 ? -12.522 9.625 -10.258 1.00 83.19 102 CYS A C 1
ATOM 791 O O . CYS A 1 102 ? -12.998 10.698 -10.609 1.00 83.19 102 CYS A O 1
ATOM 793 N N . GLY A 1 103 ? -11.392 9.159 -10.794 1.00 80.88 103 GLY A N 1
ATOM 794 C CA . GLY A 1 103 ? -10.636 9.873 -11.827 1.00 80.88 103 GLY A CA 1
ATOM 795 C C . GLY A 1 103 ? -9.916 11.142 -11.344 1.00 80.88 103 GLY A C 1
ATOM 796 O O . GLY A 1 103 ? -9.324 11.852 -12.154 1.00 80.88 103 GLY A O 1
ATOM 797 N N . GLY A 1 104 ? -9.949 11.443 -10.042 1.00 76.94 104 GLY A N 1
ATOM 798 C CA . GLY A 1 104 ? -9.291 12.609 -9.446 1.00 76.94 104 GLY A CA 1
ATOM 799 C C . GLY A 1 104 ? -7.838 12.357 -9.033 1.00 76.94 104 GLY A C 1
ATOM 800 O O . GLY A 1 104 ? -7.409 11.210 -8.923 1.00 76.94 104 GLY A O 1
ATOM 801 N N . LYS A 1 105 ? -7.099 13.440 -8.764 1.00 77.38 105 LYS A N 1
ATOM 802 C CA . LYS A 1 105 ? -5.747 13.414 -8.181 1.00 77.38 105 LYS A CA 1
ATOM 803 C C . LYS A 1 105 ? -5.858 13.597 -6.662 1.00 77.38 105 LYS A C 1
ATOM 805 O O . LYS A 1 105 ? -6.235 14.688 -6.236 1.00 77.38 105 LYS A O 1
ATOM 810 N N . HIS A 1 106 ? -5.588 12.559 -5.870 1.00 67.69 106 HIS A N 1
ATOM 811 C CA . HIS A 1 106 ? -5.572 12.611 -4.400 1.00 67.69 106 HIS A CA 1
ATOM 812 C C . HIS A 1 106 ? -4.662 11.540 -3.799 1.00 67.69 106 HIS A C 1
ATOM 814 O O . HIS A 1 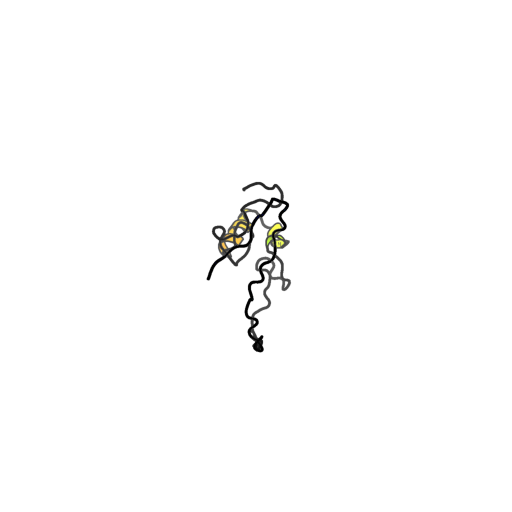106 ? -4.409 10.531 -4.497 1.00 67.69 106 HIS A O 1
#

Foldseek 3Di:
DDDDDDDDDDDDDDDDDDDDDDDDPPDDDPDPPPPPPPPDDQPADPQPRHSDDDFLVPDPSLVPDDPVVNVVVCVVLVAAPQRRDSPDHVVPDPPPCADPVPRDRD

Organism: NCBI:txid428564